Protein AF-A0A9J6CN50-F1 (afdb_monomer_lite)

pLDDT: mean 71.48, std 18.37, range [31.58, 92.75]

Radius of gyration: 22.18 Å; chains: 1; bounding box: 43×48×59 Å

Secondary structure (DSSP, 8-state):
--TTSSSSSSGGGSSS----------------------HHHHHHHHHHHHHHHHHHHHHHHHHHHHHHHHTTS--HHHHHHHHHHHHHHHHHHHHHHHHHHHHHHHHH--TTS-HHHHHHHHHHHHHHHHHHHHHHHHHHHHHHT-

Organism: Polypedilum vanderplanki (NCBI:txid319348)

Foldseek 3Di:
DPPPVVVVVVVVPPPPDDDDDDDDPPPPPPPVVVFPPPVVVVVVLVVLLVVLVVLLVVLLVQLVVLVVVPVVDDDLVVSLVSLVVSLVVSLVVLVVSLVVSVVVCVVPPDPPGDPVVSVVSNVVSVVSSVVSNVSSVVSSVVSNVD

Structure (mmCIF, N/CA/C/O backbone):
data_AF-A0A9J6CN50-F1
#
_entry.id   AF-A0A9J6CN50-F1
#
loop_
_atom_site.group_PDB
_atom_site.id
_atom_site.type_symbol
_atom_site.label_atom_id
_atom_site.label_alt_id
_atom_site.label_comp_id
_atom_site.label_asym_id
_atom_site.label_entity_id
_atom_site.label_seq_id
_atom_site.pdbx_PDB_ins_code
_atom_site.Cartn_x
_atom_site.Cartn_y
_atom_site.Cartn_z
_atom_site.occupancy
_atom_site.B_iso_or_equiv
_atom_site.auth_seq_id
_atom_site.auth_comp_id
_atom_site.auth_asym_id
_atom_site.auth_atom_id
_atom_site.pdbx_PDB_model_num
ATOM 1 N N . MET A 1 1 ? -17.210 -22.198 -34.604 1.00 50.19 1 MET A N 1
ATOM 2 C CA . MET A 1 1 ? -16.022 -21.920 -33.761 1.00 50.19 1 MET A CA 1
ATOM 3 C C . MET A 1 1 ? -16.372 -21.975 -32.264 1.00 50.19 1 MET A C 1
ATOM 5 O O . MET A 1 1 ? -16.139 -21.016 -31.551 1.00 50.19 1 MET A O 1
ATOM 9 N N . ILE A 1 2 ? -16.933 -23.090 -31.771 1.00 50.59 2 ILE A N 1
ATOM 10 C CA . ILE A 1 2 ? -17.334 -23.257 -30.349 1.00 50.59 2 ILE A CA 1
ATOM 11 C C . ILE A 1 2 ? -16.657 -24.490 -29.701 1.00 50.59 2 ILE A C 1
ATOM 13 O O . ILE A 1 2 ? -16.535 -24.576 -28.487 1.00 50.59 2 ILE A O 1
ATOM 17 N N . PHE A 1 3 ? -16.078 -25.399 -30.494 1.00 40.44 3 PHE A N 1
ATOM 18 C CA . PHE A 1 3 ? -15.496 -26.659 -30.003 1.00 40.44 3 PHE A CA 1
ATOM 19 C C . PHE A 1 3 ? -14.039 -26.592 -29.498 1.00 40.44 3 PHE A C 1
ATOM 21 O O . PHE A 1 3 ? -13.548 -27.575 -28.956 1.00 40.44 3 PHE A O 1
ATOM 28 N N . LYS A 1 4 ? -13.338 -25.454 -29.621 1.00 41.19 4 LYS A N 1
ATOM 29 C CA . LYS A 1 4 ? -11.954 -25.301 -29.111 1.00 41.19 4 LYS A CA 1
ATOM 30 C C . LYS A 1 4 ? -11.865 -24.799 -27.663 1.00 41.19 4 LYS A C 1
ATOM 32 O O . LYS A 1 4 ? -10.804 -24.899 -27.063 1.00 41.19 4 LYS A O 1
ATOM 37 N N . VAL A 1 5 ? -12.965 -24.304 -27.092 1.00 47.97 5 VAL A N 1
ATOM 38 C CA . VAL A 1 5 ? -12.979 -23.721 -25.735 1.00 47.97 5 VAL A CA 1
ATOM 39 C C . VAL A 1 5 ? -13.196 -24.787 -24.649 1.00 47.97 5 VAL A C 1
ATOM 41 O O . VAL A 1 5 ? -12.745 -24.616 -23.523 1.00 47.97 5 VAL A O 1
ATOM 44 N N . LEU A 1 6 ? -13.787 -25.940 -24.984 1.00 41.94 6 LEU A N 1
ATOM 45 C CA . LEU A 1 6 ? -14.074 -27.007 -24.011 1.00 41.94 6 LEU A CA 1
ATOM 46 C C . LEU A 1 6 ? -12.881 -27.940 -23.720 1.00 41.94 6 LEU A C 1
ATOM 48 O O . LEU A 1 6 ? -12.876 -28.612 -22.694 1.00 41.94 6 LEU A O 1
ATOM 52 N N . TYR A 1 7 ? -11.846 -27.957 -24.568 1.00 43.25 7 TYR A N 1
ATOM 53 C CA . TYR A 1 7 ? -10.678 -28.836 -24.394 1.00 43.25 7 TYR A CA 1
ATOM 54 C C . TYR A 1 7 ? -9.663 -28.308 -23.362 1.00 43.25 7 TYR A C 1
ATOM 56 O O . TYR A 1 7 ? -8.930 -29.083 -22.755 1.00 43.25 7 TYR A O 1
ATOM 64 N N . LEU A 1 8 ? -9.647 -26.996 -23.099 1.00 43.34 8 LEU A N 1
ATOM 65 C CA . LEU A 1 8 ? -8.733 -26.388 -22.122 1.00 43.34 8 LEU A CA 1
ATOM 66 C C . LEU A 1 8 ? -9.225 -26.490 -20.669 1.00 43.34 8 LEU A C 1
ATOM 68 O O . LEU A 1 8 ? -8.439 -26.289 -19.751 1.00 43.34 8 LEU A O 1
ATOM 72 N N . ILE A 1 9 ? -10.490 -26.861 -20.448 1.00 48.94 9 ILE A N 1
ATOM 73 C CA . ILE A 1 9 ? -11.074 -27.000 -19.103 1.00 48.94 9 ILE A CA 1
ATOM 74 C C . ILE A 1 9 ? -10.795 -28.402 -18.511 1.00 48.94 9 ILE A C 1
ATOM 76 O O . ILE A 1 9 ? -10.841 -28.584 -17.299 1.00 48.94 9 ILE A O 1
ATOM 80 N N . PHE A 1 10 ? -10.413 -29.388 -19.335 1.00 45.25 10 PHE A N 1
ATOM 81 C CA . PHE A 1 10 ? -10.184 -30.774 -18.892 1.00 45.25 10 PHE A CA 1
ATOM 82 C C . PHE A 1 10 ? -8.765 -31.061 -18.362 1.00 45.25 10 PHE A C 1
ATOM 84 O O . PHE A 1 10 ? -8.556 -32.061 -17.679 1.00 45.25 10 PHE A O 1
ATOM 91 N N . ILE A 1 11 ? -7.781 -30.190 -18.623 1.00 46.47 11 ILE A N 1
ATOM 92 C CA . ILE A 1 11 ? -6.393 -30.380 -18.144 1.00 46.47 11 ILE A CA 1
ATOM 93 C C . ILE A 1 11 ? -6.223 -29.864 -16.701 1.00 46.47 11 ILE A C 1
ATOM 95 O O . ILE A 1 11 ? -5.316 -30.280 -15.983 1.00 46.47 11 ILE A O 1
ATOM 99 N N . SER A 1 12 ? -7.163 -29.050 -16.213 1.00 42.81 12 SER A N 1
ATOM 100 C CA . SER A 1 12 ? -7.177 -28.522 -14.843 1.00 42.81 12 SER A CA 1
ATOM 101 C C . SER A 1 12 ? -7.645 -29.522 -13.770 1.00 42.81 12 SER A C 1
ATOM 103 O O . SER A 1 12 ? -7.867 -29.112 -12.635 1.00 42.81 12 SER A O 1
ATOM 105 N N . TRP A 1 13 ? -7.781 -30.818 -14.086 1.00 41.00 13 TRP A N 1
ATOM 106 C CA . TRP A 1 13 ? -8.218 -31.855 -13.131 1.00 41.00 13 TRP A CA 1
ATOM 107 C C . TRP A 1 13 ? -7.244 -33.033 -12.925 1.00 41.00 13 TRP A C 1
ATOM 109 O O . TRP A 1 13 ? -7.508 -33.870 -12.071 1.00 41.00 13 TRP A O 1
ATOM 119 N N . ILE A 1 14 ? -6.108 -33.114 -13.637 1.00 46.25 14 ILE A N 1
ATOM 120 C CA . ILE A 1 14 ? -5.211 -34.298 -13.572 1.00 46.25 14 ILE A CA 1
ATOM 121 C C . ILE A 1 14 ? -3.904 -34.064 -12.785 1.00 46.25 14 ILE A C 1
ATOM 123 O O . ILE A 1 14 ? -3.241 -35.025 -12.414 1.00 46.25 14 ILE A O 1
ATOM 127 N N . VAL A 1 15 ? -3.540 -32.827 -12.422 1.00 42.59 15 VAL A N 1
ATOM 128 C CA . VAL A 1 15 ? -2.263 -32.566 -11.703 1.00 42.59 15 VAL A CA 1
ATOM 129 C C . VAL A 1 15 ? -2.445 -32.318 -10.196 1.00 42.59 15 VAL A C 1
ATOM 131 O O . VAL A 1 15 ? -1.485 -32.096 -9.465 1.00 42.59 15 VAL A O 1
ATOM 134 N N . CYS A 1 16 ? -3.668 -32.454 -9.683 1.00 39.88 16 CYS A N 1
ATOM 135 C CA . CYS A 1 16 ? -3.923 -32.548 -8.247 1.00 39.88 16 CYS A CA 1
ATOM 136 C C . CYS A 1 16 ? -4.679 -33.838 -7.948 1.00 39.88 16 CYS A C 1
ATOM 138 O O . CYS A 1 16 ? -5.895 -33.788 -7.809 1.00 39.88 16 CYS A O 1
ATOM 140 N N . SER A 1 17 ? -3.975 -34.973 -7.878 1.00 33.09 17 SER A N 1
ATOM 141 C CA . SER A 1 17 ? -4.290 -36.129 -7.013 1.00 33.09 17 SER A CA 1
ATOM 142 C C . SER A 1 17 ? -3.367 -37.308 -7.335 1.00 33.09 17 SER A C 1
ATOM 144 O O . SER A 1 17 ? -3.594 -38.005 -8.319 1.00 33.09 17 SER A O 1
ATOM 146 N N . ASN A 1 18 ? -2.345 -37.494 -6.489 1.00 39.31 18 ASN A N 1
ATOM 147 C CA . ASN A 1 18 ? -1.602 -38.728 -6.145 1.00 39.31 18 ASN A CA 1
ATOM 148 C C . ASN A 1 18 ? -0.096 -38.424 -6.060 1.00 39.31 18 ASN A C 1
ATOM 150 O O . ASN A 1 18 ? 0.600 -38.390 -7.064 1.00 39.31 18 ASN A O 1
ATOM 154 N N . ALA A 1 19 ? 0.394 -37.943 -4.916 1.00 38.03 19 ALA A N 1
ATOM 155 C CA . ALA A 1 19 ? 0.783 -38.743 -3.746 1.00 38.03 19 ALA A CA 1
ATOM 156 C C . ALA A 1 19 ? 2.091 -39.528 -3.962 1.00 38.03 19 ALA A C 1
ATOM 158 O O . ALA A 1 19 ? 2.142 -40.451 -4.767 1.00 38.03 19 ALA A O 1
ATOM 159 N N . GLY A 1 20 ? 3.107 -39.189 -3.158 1.00 31.72 20 GLY A N 1
ATOM 160 C CA . GLY A 1 20 ? 4.291 -40.019 -2.918 1.00 31.72 20 GLY A CA 1
ATOM 161 C C . GLY A 1 20 ? 5.611 -39.296 -3.173 1.00 31.72 20 GLY A C 1
ATOM 162 O O . GLY A 1 20 ? 6.058 -39.217 -4.310 1.00 31.72 20 GLY A O 1
ATOM 163 N N . GLY A 1 21 ? 6.244 -38.787 -2.109 1.00 31.58 21 GLY A N 1
ATOM 164 C CA . GLY A 1 21 ? 7.629 -38.297 -2.153 1.00 31.58 21 GLY A CA 1
ATOM 165 C C . GLY A 1 21 ? 8.619 -39.374 -2.628 1.00 31.58 21 GLY A C 1
ATOM 166 O O . GLY A 1 21 ? 8.316 -40.566 -2.601 1.00 31.58 21 GLY A O 1
ATOM 167 N N . PRO A 1 22 ? 9.827 -38.956 -3.023 1.00 36.22 22 PRO A N 1
ATOM 168 C CA . PRO A 1 22 ? 10.842 -38.718 -2.004 1.00 36.22 22 PRO A CA 1
ATOM 169 C C . PRO A 1 22 ? 11.284 -37.257 -1.967 1.00 36.22 22 PRO A C 1
ATOM 171 O O . PRO A 1 22 ? 11.067 -36.498 -2.907 1.00 36.22 22 PRO A O 1
ATOM 174 N N . SER A 1 23 ? 11.898 -36.879 -0.849 1.00 44.94 23 SER A N 1
ATOM 175 C CA . SER A 1 23 ? 12.600 -35.618 -0.643 1.00 44.94 23 SER A CA 1
ATOM 176 C C . SER A 1 23 ? 13.599 -35.375 -1.772 1.00 44.94 23 SER A C 1
ATOM 178 O O . SER A 1 23 ? 14.726 -35.862 -1.741 1.00 44.94 23 SER A O 1
ATOM 180 N N . ILE A 1 24 ? 13.179 -34.622 -2.782 1.00 42.12 24 ILE A N 1
ATOM 181 C CA . ILE A 1 24 ? 14.104 -33.984 -3.701 1.00 42.12 24 ILE A CA 1
ATOM 182 C C . ILE A 1 24 ? 14.541 -32.729 -2.954 1.00 42.12 24 ILE A C 1
ATOM 184 O O . ILE A 1 24 ? 13.844 -31.715 -2.954 1.00 42.12 24 ILE A O 1
ATOM 188 N N . GLU A 1 25 ? 15.695 -32.813 -2.290 1.00 37.62 25 GLU A N 1
ATOM 189 C CA . GLU A 1 25 ? 16.587 -31.670 -2.079 1.00 37.62 25 GLU A CA 1
ATOM 190 C C . GLU A 1 25 ? 17.005 -31.144 -3.461 1.00 37.62 25 GLU A C 1
ATOM 192 O O . GLU A 1 25 ? 18.131 -31.265 -3.927 1.00 37.62 25 GLU A O 1
ATOM 197 N N . GLY A 1 26 ? 16.026 -30.619 -4.184 1.00 31.73 26 GLY A N 1
ATOM 198 C CA . GLY A 1 26 ? 16.171 -29.935 -5.441 1.00 31.73 26 GLY A CA 1
ATOM 199 C C . GLY A 1 26 ? 16.156 -28.484 -5.064 1.00 31.73 26 GLY A C 1
ATOM 200 O O . GLY A 1 26 ? 15.096 -27.867 -5.063 1.00 31.73 26 GLY A O 1
ATOM 201 N N . SER A 1 27 ? 17.326 -28.011 -4.626 1.00 34.38 27 SER A N 1
ATOM 202 C CA . SER A 1 27 ? 17.834 -26.680 -4.931 1.00 34.38 27 SER A CA 1
ATOM 203 C C . SER A 1 27 ? 16.774 -25.844 -5.644 1.00 34.38 27 SER A C 1
ATOM 205 O O . SER A 1 27 ? 16.528 -26.033 -6.840 1.00 34.38 27 SER A O 1
ATOM 207 N N . LEU A 1 28 ? 16.110 -24.962 -4.888 1.00 34.94 28 LEU A N 1
ATOM 208 C CA . LEU A 1 28 ? 15.493 -23.765 -5.437 1.00 34.94 28 LEU A CA 1
ATOM 209 C C . LEU A 1 28 ? 16.622 -23.059 -6.180 1.00 34.94 28 LEU A C 1
ATOM 211 O O . LEU A 1 28 ? 17.341 -22.236 -5.617 1.00 34.94 28 LEU A O 1
ATOM 215 N N . SER A 1 29 ? 16.821 -23.461 -7.433 1.00 36.16 29 SER A N 1
ATOM 216 C CA . SER A 1 29 ? 17.566 -22.727 -8.424 1.00 36.16 29 SER A CA 1
ATOM 217 C C . SER A 1 29 ? 16.776 -21.442 -8.571 1.00 36.16 29 SER A C 1
ATOM 219 O O . SER A 1 29 ? 15.861 -21.320 -9.385 1.00 36.16 29 SER A O 1
ATOM 221 N N . SER A 1 30 ? 17.094 -20.494 -7.691 1.00 39.47 30 SER A N 1
ATOM 222 C CA . SER A 1 30 ? 16.996 -19.085 -7.970 1.00 39.47 30 SER A CA 1
ATOM 223 C C . SER A 1 30 ? 17.763 -18.910 -9.269 1.00 39.47 30 SER A C 1
ATOM 225 O O . SER A 1 30 ? 18.976 -18.721 -9.310 1.00 39.47 30 SER A O 1
ATOM 227 N N . SER A 1 31 ? 17.039 -19.068 -10.371 1.00 40.81 31 SER A N 1
ATOM 228 C CA . SER A 1 31 ? 17.439 -18.547 -11.657 1.00 40.81 31 SER A CA 1
ATOM 229 C C . SER A 1 31 ? 17.421 -17.042 -11.448 1.00 40.81 31 SER A C 1
ATOM 231 O O . SER A 1 31 ? 16.417 -16.377 -11.683 1.00 40.81 31 SER A O 1
ATOM 233 N N . ILE A 1 32 ? 18.490 -16.532 -10.832 1.00 54.03 32 ILE A N 1
ATOM 234 C CA . ILE A 1 32 ? 18.774 -15.117 -10.693 1.00 54.03 32 ILE A CA 1
ATOM 235 C C . ILE A 1 32 ? 18.909 -14.678 -12.136 1.00 54.03 32 ILE A C 1
ATOM 237 O O . ILE A 1 32 ? 19.959 -14.882 -12.736 1.00 54.03 32 ILE A O 1
ATOM 241 N N . ILE A 1 33 ? 17.823 -14.178 -12.725 1.00 53.81 33 ILE A N 1
ATOM 242 C CA . ILE A 1 33 ? 17.889 -13.519 -14.019 1.00 53.81 33 ILE A CA 1
ATOM 243 C C . ILE A 1 33 ? 18.827 -12.335 -13.765 1.00 53.81 33 ILE A C 1
ATOM 245 O O . ILE A 1 33 ? 18.479 -11.466 -12.956 1.00 53.81 33 ILE A O 1
ATOM 249 N N . PRO A 1 34 ? 20.046 -12.320 -14.335 1.00 57.59 34 PRO A N 1
ATOM 250 C CA . PRO A 1 34 ? 21.004 -11.264 -14.069 1.00 57.59 34 PRO A CA 1
ATOM 251 C C . PRO A 1 34 ? 20.544 -10.034 -14.848 1.00 57.59 34 PRO A C 1
ATOM 253 O O . PRO A 1 34 ? 20.995 -9.757 -15.955 1.00 57.59 34 PRO A O 1
ATOM 256 N N . CYS A 1 35 ? 19.575 -9.323 -14.286 1.00 61.41 35 CYS A N 1
ATOM 257 C CA . CYS A 1 35 ? 19.067 -8.103 -14.869 1.00 61.41 35 CYS A CA 1
ATOM 258 C C . CYS A 1 35 ? 20.102 -7.007 -14.644 1.00 61.41 35 CYS A C 1
ATOM 260 O O . CYS A 1 35 ? 20.468 -6.766 -13.490 1.00 61.41 35 CYS A O 1
ATOM 262 N N . PRO A 1 36 ? 20.590 -6.339 -15.704 1.00 64.44 36 PRO A N 1
ATOM 263 C CA . PRO A 1 36 ? 21.501 -5.223 -15.527 1.00 64.44 36 PRO A CA 1
ATOM 264 C C . PRO A 1 36 ? 20.824 -4.187 -14.622 1.00 64.44 36 PRO A C 1
ATOM 266 O O . PRO A 1 36 ? 19.741 -3.687 -14.941 1.00 64.44 36 PRO A O 1
ATOM 269 N N . GLU A 1 37 ? 21.428 -3.908 -13.460 1.00 60.06 37 GLU A N 1
ATOM 270 C CA . GLU A 1 37 ? 20.954 -2.853 -12.566 1.00 60.06 37 GLU A CA 1
ATOM 271 C C . GLU A 1 37 ? 21.131 -1.521 -13.292 1.00 60.06 37 GLU A C 1
ATOM 273 O O . GLU A 1 37 ? 22.223 -0.954 -13.364 1.00 60.06 37 GLU A O 1
ATOM 278 N N . ILE A 1 38 ? 20.038 -0.989 -13.825 1.00 60.56 38 ILE A N 1
ATOM 279 C CA . ILE A 1 38 ? 20.017 0.400 -14.244 1.00 60.56 38 ILE A CA 1
ATOM 280 C C . ILE A 1 38 ? 19.890 1.216 -12.957 1.00 60.56 38 ILE A C 1
ATOM 282 O O . ILE A 1 38 ? 18.864 1.181 -12.280 1.00 60.56 38 ILE A O 1
ATOM 286 N N . ARG A 1 39 ? 20.960 1.925 -12.584 1.00 59.62 39 ARG A N 1
ATOM 287 C CA . ARG A 1 39 ? 21.057 2.682 -11.323 1.00 59.62 39 ARG A CA 1
ATOM 288 C C . ARG A 1 39 ? 19.854 3.608 -11.072 1.00 59.62 39 ARG A C 1
ATOM 290 O O . ARG A 1 39 ? 19.466 3.765 -9.917 1.00 59.62 39 ARG A O 1
ATOM 297 N N . SER A 1 40 ? 19.259 4.181 -12.123 1.00 62.62 40 SER A N 1
ATOM 298 C CA . SER A 1 40 ? 18.050 5.014 -12.019 1.00 62.62 40 SER A CA 1
ATOM 299 C C . SER A 1 40 ? 16.836 4.225 -11.516 1.00 62.62 40 SER A C 1
ATOM 301 O O . SER A 1 40 ? 16.174 4.653 -10.578 1.00 62.62 40 SER A O 1
ATOM 303 N N . TYR A 1 41 ? 16.619 3.014 -12.031 1.00 67.25 41 TYR A N 1
ATOM 304 C CA . TYR A 1 41 ? 15.489 2.162 -11.651 1.00 67.25 41 TYR A CA 1
ATOM 305 C C . TYR A 1 41 ? 15.546 1.704 -10.199 1.00 67.25 41 TYR A C 1
ATOM 307 O O . TYR A 1 41 ? 14.517 1.593 -9.541 1.00 67.25 41 TYR A O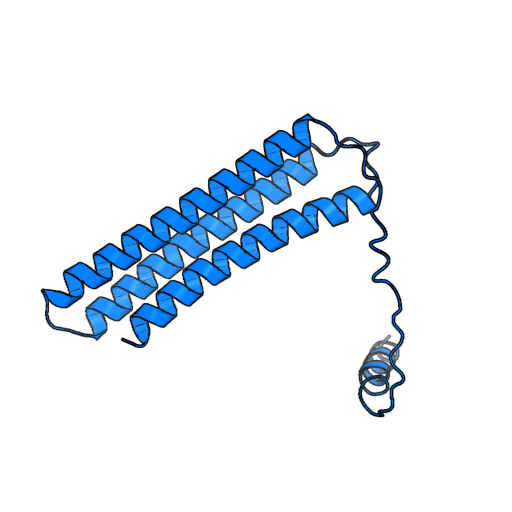 1
ATOM 315 N N . LYS A 1 42 ? 16.747 1.469 -9.665 1.00 69.12 42 LYS A N 1
ATOM 316 C CA . LYS A 1 42 ? 16.917 1.138 -8.245 1.00 69.12 42 LYS A CA 1
ATOM 317 C C . LYS A 1 42 ? 16.441 2.279 -7.34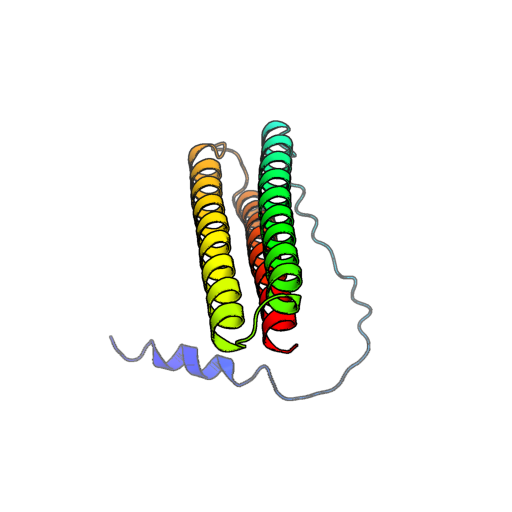4 1.00 69.12 42 LYS A C 1
ATOM 319 O O . LYS A 1 42 ? 15.677 2.047 -6.416 1.00 69.12 42 LYS A O 1
ATOM 324 N N . GLN A 1 43 ? 16.843 3.509 -7.664 1.00 74.69 43 GLN A N 1
ATOM 325 C CA . GLN A 1 43 ? 16.428 4.701 -6.920 1.00 74.69 43 GLN A CA 1
ATOM 326 C C . GLN A 1 43 ? 14.915 4.940 -7.020 1.00 74.69 43 GLN A C 1
ATOM 328 O O . GLN A 1 43 ? 14.285 5.316 -6.033 1.00 74.69 43 GLN A O 1
ATOM 333 N N . GLU A 1 44 ? 14.321 4.688 -8.186 1.00 74.81 44 GLU A N 1
ATOM 334 C CA . GLU A 1 44 ? 12.873 4.785 -8.391 1.00 74.81 44 GLU A CA 1
ATOM 335 C C . GLU A 1 44 ? 12.105 3.727 -7.587 1.00 74.81 44 GLU A C 1
ATOM 337 O O . GLU A 1 44 ? 11.153 4.062 -6.881 1.00 74.81 44 GLU A O 1
ATOM 342 N N . ILE A 1 45 ? 12.552 2.466 -7.608 1.00 73.31 45 ILE A N 1
ATOM 343 C CA . ILE A 1 45 ? 11.965 1.379 -6.809 1.00 73.31 45 ILE A CA 1
ATOM 344 C C . ILE A 1 45 ? 12.047 1.691 -5.312 1.00 73.31 45 ILE A C 1
ATOM 346 O O . ILE A 1 45 ? 11.058 1.520 -4.592 1.00 73.31 45 ILE A O 1
ATOM 350 N N . ASP A 1 46 ? 13.184 2.201 -4.838 1.00 79.81 46 ASP A N 1
ATOM 351 C CA . ASP A 1 46 ? 13.348 2.622 -3.444 1.00 79.81 46 ASP A CA 1
ATOM 352 C C . ASP A 1 46 ? 12.367 3.749 -3.086 1.00 79.81 46 ASP A C 1
ATOM 354 O O . ASP A 1 46 ? 11.747 3.738 -2.017 1.00 79.81 46 ASP A O 1
ATOM 358 N N . GLN A 1 47 ? 12.161 4.700 -3.999 1.00 84.88 47 GLN A N 1
ATOM 359 C CA . GLN A 1 47 ? 11.222 5.801 -3.812 1.00 84.88 47 GLN A CA 1
ATOM 360 C C . GLN A 1 47 ? 9.761 5.322 -3.772 1.00 84.88 47 GLN A C 1
ATOM 362 O O . GLN A 1 47 ? 8.985 5.784 -2.924 1.00 84.88 47 GLN A O 1
ATOM 367 N N . TYR A 1 48 ? 9.369 4.372 -4.627 1.00 83.12 48 TYR A N 1
ATOM 368 C CA . TYR A 1 48 ? 8.037 3.757 -4.582 1.00 83.12 48 TYR A CA 1
ATOM 369 C C . TYR A 1 48 ? 7.825 2.963 -3.297 1.00 83.12 48 TYR A C 1
ATOM 371 O O . TYR A 1 48 ? 6.803 3.126 -2.629 1.00 83.12 48 TYR A O 1
ATOM 379 N N . THR A 1 49 ? 8.828 2.185 -2.893 1.00 80.31 49 THR A N 1
ATOM 380 C CA . THR A 1 49 ? 8.816 1.426 -1.638 1.00 80.31 49 THR A CA 1
ATOM 381 C C . THR A 1 49 ? 8.639 2.357 -0.440 1.00 80.31 49 THR A C 1
ATOM 383 O O . THR A 1 49 ? 7.806 2.107 0.434 1.00 80.31 49 THR A O 1
ATOM 386 N N . LYS A 1 50 ? 9.360 3.483 -0.415 1.00 87.25 50 LYS A N 1
ATOM 387 C CA . LYS A 1 50 ? 9.232 4.508 0.627 1.00 87.25 50 LYS A CA 1
ATOM 388 C C . LYS A 1 50 ? 7.845 5.151 0.636 1.00 87.25 50 LYS A C 1
ATOM 390 O O . LYS A 1 50 ? 7.271 5.350 1.704 1.00 87.25 50 LYS A O 1
ATOM 395 N N . THR A 1 51 ? 7.295 5.451 -0.538 1.00 86.94 51 THR A N 1
ATOM 396 C CA . THR A 1 51 ? 5.948 6.027 -0.676 1.00 86.94 51 THR A CA 1
ATOM 397 C C . THR A 1 51 ? 4.889 5.076 -0.123 1.00 86.94 51 THR A C 1
ATOM 399 O O . THR A 1 51 ? 4.060 5.487 0.688 1.00 86.94 51 THR A O 1
ATOM 402 N N . LEU A 1 52 ? 4.959 3.794 -0.489 1.00 83.94 52 LEU A N 1
ATOM 403 C CA . LEU A 1 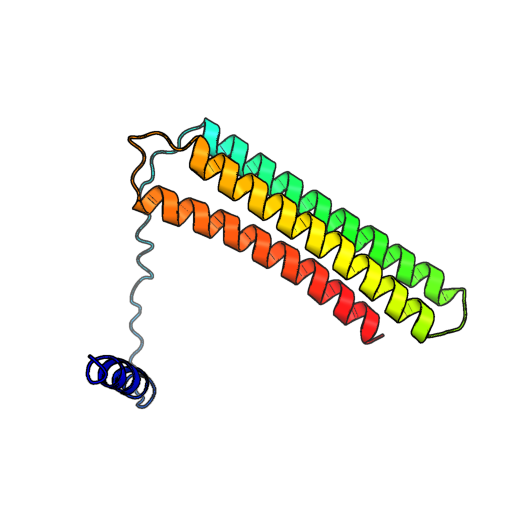52 ? 4.058 2.760 0.015 1.00 83.94 52 LEU A CA 1
ATOM 404 C C . LEU A 1 52 ? 4.160 2.597 1.528 1.00 83.94 52 LEU A C 1
ATOM 406 O O . LEU A 1 52 ? 3.140 2.600 2.216 1.00 83.94 52 LEU A O 1
ATOM 410 N N . LYS A 1 53 ? 5.386 2.515 2.054 1.00 84.81 53 LYS A N 1
ATOM 411 C CA . LYS A 1 53 ? 5.631 2.416 3.494 1.00 84.81 53 LYS A CA 1
ATOM 412 C C . LYS A 1 53 ? 4.992 3.581 4.251 1.00 84.81 53 LYS A C 1
ATOM 414 O O . LYS A 1 53 ? 4.281 3.349 5.224 1.00 84.81 53 LYS A O 1
ATOM 419 N N . ASN A 1 54 ? 5.170 4.809 3.766 1.00 90.38 54 ASN A N 1
ATOM 420 C CA . ASN A 1 54 ? 4.576 5.991 4.386 1.00 90.38 54 ASN A CA 1
ATOM 421 C C . ASN A 1 54 ? 3.040 5.938 4.377 1.00 90.38 54 ASN A C 1
ATOM 423 O O . ASN A 1 54 ? 2.418 6.280 5.380 1.00 90.38 54 ASN A O 1
ATOM 427 N N . LEU A 1 55 ? 2.418 5.500 3.275 1.00 88.00 55 LEU A N 1
ATOM 428 C CA . LEU A 1 55 ? 0.958 5.362 3.195 1.00 88.00 55 LEU A CA 1
ATOM 429 C C . LEU A 1 55 ? 0.430 4.328 4.197 1.00 88.00 55 LEU A C 1
ATOM 431 O O . LEU A 1 55 ? -0.560 4.590 4.879 1.00 88.00 55 LEU A O 1
ATOM 435 N N . VAL A 1 56 ? 1.102 3.181 4.318 1.00 84.31 56 VAL A N 1
ATOM 436 C CA . VAL A 1 56 ? 0.737 2.132 5.283 1.00 84.31 56 VAL A CA 1
ATOM 437 C C . VAL A 1 56 ? 0.898 2.632 6.720 1.00 84.31 56 VAL A C 1
ATOM 439 O O . VAL A 1 56 ? -0.013 2.475 7.530 1.00 84.31 56 VAL A O 1
ATOM 442 N N . GLU A 1 57 ? 2.016 3.283 7.046 1.00 89.75 57 GLU A N 1
ATOM 443 C CA . GLU A 1 57 ? 2.259 3.842 8.382 1.00 89.75 57 GLU A CA 1
ATOM 444 C C . GLU A 1 57 ? 1.224 4.911 8.757 1.00 89.75 57 GLU A C 1
ATOM 446 O O . GLU A 1 57 ? 0.724 4.923 9.886 1.00 89.75 57 GLU A O 1
ATOM 451 N N . GLN A 1 58 ? 0.845 5.773 7.809 1.00 89.88 58 GLN A N 1
ATOM 452 C CA . GLN A 1 58 ? -0.221 6.754 8.003 1.00 89.88 58 GLN A CA 1
ATOM 453 C C . GLN A 1 58 ? -1.574 6.080 8.243 1.00 89.88 58 GLN A C 1
ATOM 455 O O . GLN A 1 58 ? -2.245 6.418 9.219 1.00 89.88 58 GLN A O 1
ATOM 460 N N . ALA A 1 59 ? -1.942 5.086 7.428 1.00 85.88 59 ALA A N 1
ATOM 461 C CA . ALA A 1 59 ? -3.173 4.321 7.614 1.00 85.88 59 ALA A CA 1
ATOM 462 C C . ALA A 1 59 ? -3.232 3.698 9.016 1.00 85.88 59 ALA A C 1
ATOM 464 O O . ALA A 1 59 ? -4.207 3.877 9.746 1.00 85.88 59 ALA A O 1
ATOM 465 N N . ILE A 1 60 ? -2.154 3.025 9.435 1.00 84.62 60 ILE A N 1
ATOM 466 C CA . ILE A 1 60 ? -2.036 2.404 10.761 1.00 84.62 60 ILE A CA 1
ATOM 467 C C . ILE A 1 60 ? -2.140 3.450 11.879 1.00 84.62 60 ILE A C 1
ATOM 469 O O . ILE A 1 60 ? -2.808 3.208 12.888 1.00 84.62 60 ILE A O 1
ATOM 473 N N . SER A 1 61 ? -1.505 4.612 11.719 1.00 91.06 61 SER A N 1
ATOM 474 C CA . SER A 1 61 ? -1.581 5.712 12.685 1.00 91.06 61 SER A CA 1
ATOM 475 C C . SER A 1 61 ? -3.018 6.209 12.864 1.00 91.06 61 SER A C 1
ATOM 477 O O . SER A 1 61 ? -3.504 6.308 13.993 1.00 91.06 61 SER A O 1
ATOM 479 N N . GLU A 1 62 ? -3.738 6.442 11.765 1.00 88.00 62 GLU A N 1
ATOM 480 C CA . GLU A 1 62 ? -5.138 6.869 11.804 1.00 88.00 62 GLU A CA 1
ATOM 481 C C . GLU A 1 62 ? -6.055 5.782 12.387 1.00 88.00 62 GLU A C 1
ATOM 483 O O . GLU A 1 62 ? -6.929 6.073 13.204 1.00 88.00 62 GLU A O 1
ATOM 488 N N . PHE A 1 63 ? -5.815 4.508 12.070 1.00 84.69 63 PHE A N 1
ATOM 489 C CA . PHE A 1 63 ? -6.508 3.390 12.711 1.00 84.69 63 PHE A CA 1
ATOM 490 C C . PHE A 1 63 ? -6.318 3.370 14.231 1.00 84.69 63 PHE A C 1
ATOM 492 O O . PHE A 1 63 ? -7.283 3.205 14.976 1.00 84.69 63 PHE A O 1
ATOM 499 N N . ASN A 1 64 ? -5.097 3.602 14.715 1.00 85.12 64 ASN A N 1
ATOM 500 C CA . ASN A 1 64 ? -4.829 3.669 16.150 1.00 85.12 64 ASN A CA 1
ATOM 501 C C . ASN A 1 64 ? -5.517 4.873 16.821 1.00 85.12 64 ASN A C 1
ATOM 503 O O . ASN A 1 64 ? -5.911 4.778 17.985 1.00 85.12 64 ASN A O 1
ATOM 507 N N . LYS A 1 65 ? -5.705 5.997 16.113 1.00 86.50 65 LYS A N 1
ATOM 508 C CA . LYS A 1 65 ? -6.510 7.127 16.615 1.00 86.50 65 LYS A CA 1
ATOM 509 C C . LYS A 1 65 ? -7.983 6.744 16.764 1.00 86.50 65 LYS A C 1
ATOM 511 O O . LYS A 1 65 ? -8.581 7.085 17.781 1.00 86.50 65 LYS A O 1
ATOM 516 N N . ILE A 1 66 ? -8.531 5.991 15.807 1.00 83.19 66 ILE A N 1
ATOM 517 C CA . ILE A 1 66 ? -9.911 5.481 15.863 1.00 83.19 66 ILE A CA 1
ATOM 518 C C . ILE A 1 66 ? -10.105 4.547 17.073 1.00 83.19 66 ILE A C 1
ATOM 520 O O . ILE A 1 66 ? -11.129 4.637 17.744 1.00 83.19 66 ILE A O 1
ATOM 524 N N . ILE A 1 67 ? -9.119 3.706 17.421 1.00 78.56 67 ILE A N 1
ATOM 525 C CA . ILE A 1 67 ? -9.167 2.898 18.663 1.00 78.56 67 ILE A CA 1
ATOM 526 C C . ILE A 1 67 ? -9.281 3.799 19.894 1.00 78.56 67 ILE A C 1
ATOM 528 O O . ILE A 1 67 ? -10.126 3.579 20.760 1.00 78.56 67 ILE A O 1
ATOM 532 N N . LYS A 1 68 ? -8.416 4.817 19.988 1.00 80.00 68 LYS A N 1
ATOM 533 C CA . LYS A 1 68 ? -8.369 5.704 21.158 1.00 80.00 68 LYS A CA 1
ATOM 534 C C . LYS A 1 68 ? -9.678 6.473 21.351 1.00 80.00 68 LYS A C 1
ATOM 536 O O . LYS A 1 68 ? -10.104 6.634 22.490 1.00 80.00 68 LYS A O 1
ATOM 541 N N . SER A 1 69 ? -10.326 6.911 20.269 1.00 75.62 69 SER A N 1
ATOM 542 C CA . SER A 1 69 ? -11.616 7.610 20.347 1.00 75.62 69 SER A CA 1
ATOM 543 C C . SER A 1 69 ? -12.793 6.675 20.648 1.00 75.62 69 SER A C 1
ATOM 545 O O . SER A 1 69 ? -13.744 7.082 21.318 1.00 75.62 69 SER A O 1
ATOM 547 N N . ALA A 1 70 ? -12.723 5.408 20.228 1.00 68.00 70 ALA A N 1
ATOM 548 C CA . ALA A 1 70 ? -13.725 4.394 20.560 1.00 68.00 70 ALA A CA 1
ATOM 549 C C . ALA A 1 70 ? -13.781 4.087 22.063 1.00 68.00 70 ALA A C 1
ATOM 551 O O . ALA A 1 70 ? -14.863 3.898 22.610 1.00 68.00 70 ALA A O 1
ATOM 552 N N . GLY A 1 71 ? -12.634 4.126 22.752 1.00 61.84 71 GLY A N 1
ATOM 553 C CA . GLY A 1 71 ? -12.576 4.010 24.213 1.00 61.84 71 GLY A CA 1
ATOM 554 C C . GLY A 1 71 ? -13.258 5.162 24.968 1.00 61.84 71 GLY A C 1
ATOM 555 O O . GLY A 1 71 ? -13.459 5.054 26.173 1.00 61.84 71 GLY A O 1
ATOM 556 N N . GLN A 1 72 ? -13.616 6.255 24.280 1.00 61.69 72 GLN A N 1
ATOM 557 C CA . GLN A 1 72 ? -14.181 7.471 24.876 1.00 61.69 72 GLN A CA 1
ATOM 558 C C . GLN A 1 72 ? -15.647 7.737 24.491 1.00 61.69 72 GLN A C 1
ATOM 560 O O . GLN A 1 72 ? -16.283 8.581 25.118 1.00 61.69 72 GLN A O 1
ATOM 565 N N . THR A 1 73 ? -16.216 7.033 23.500 1.00 55.28 73 THR A N 1
ATOM 566 C CA . THR A 1 73 ? -17.581 7.316 23.014 1.00 55.28 73 THR A CA 1
ATOM 567 C C . THR A 1 73 ? -18.328 6.056 22.571 1.00 55.28 73 THR A C 1
ATOM 569 O O . THR A 1 73 ? -17.835 5.253 21.784 1.00 55.28 73 THR A O 1
ATOM 572 N N . ILE A 1 74 ? -19.545 5.902 23.093 1.00 55.41 74 ILE A N 1
ATOM 573 C CA . ILE A 1 74 ? -20.378 4.695 23.053 1.00 55.41 74 ILE A CA 1
ATOM 574 C C . ILE A 1 74 ? -21.004 4.496 21.660 1.00 55.41 74 ILE A C 1
ATOM 576 O O . ILE A 1 74 ? -21.786 5.325 21.201 1.00 55.41 74 ILE A O 1
ATOM 580 N N . GLY A 1 75 ? -20.697 3.364 21.011 1.00 58.97 75 GLY A N 1
ATOM 581 C CA . GLY A 1 75 ? -21.425 2.848 19.845 1.00 58.97 75 GLY A CA 1
ATOM 582 C C . GLY A 1 75 ? -20.551 2.071 18.854 1.00 58.97 75 GLY A C 1
ATOM 583 O O . GLY A 1 75 ? -19.868 2.668 18.020 1.00 58.97 75 GLY A O 1
ATOM 584 N N . SER A 1 76 ? -20.637 0.736 18.877 1.00 67.31 76 SER A N 1
ATOM 585 C CA . SER A 1 76 ? -19.866 -0.169 18.002 1.00 67.31 76 SER A CA 1
ATOM 586 C C . SER A 1 76 ? -20.034 0.131 16.504 1.00 67.31 76 SER A C 1
ATOM 588 O O . SER A 1 76 ? -19.086 -0.012 15.735 1.00 67.31 76 SER A O 1
ATOM 590 N N . ASN A 1 77 ? -21.201 0.623 16.076 1.00 74.38 77 ASN A N 1
ATOM 591 C CA . ASN A 1 77 ? -21.463 0.950 14.670 1.00 74.38 77 ASN A CA 1
ATOM 592 C C . ASN A 1 77 ? -20.717 2.202 14.173 1.00 74.38 77 ASN A C 1
ATOM 594 O O . ASN A 1 77 ? -20.239 2.211 13.040 1.00 74.38 77 ASN A O 1
ATOM 598 N N . SER A 1 78 ? -20.573 3.245 15.000 1.00 75.44 78 SER A N 1
ATOM 599 C CA . SER A 1 78 ? -19.842 4.471 14.623 1.00 75.44 78 SER A CA 1
ATOM 600 C C . SER A 1 78 ? -18.347 4.191 14.434 1.00 75.44 78 SER A C 1
ATOM 602 O O . SER A 1 78 ? -17.714 4.636 13.470 1.00 75.44 78 SER A O 1
ATOM 6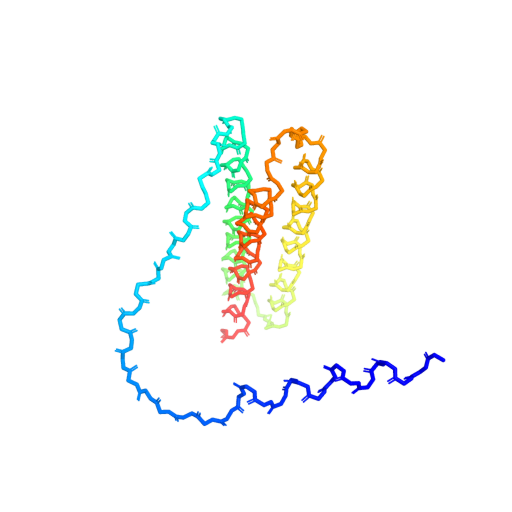04 N N . PHE A 1 79 ? -17.805 3.353 15.316 1.00 77.81 79 PHE A N 1
ATOM 605 C CA . PHE A 1 79 ? -16.436 2.863 15.247 1.00 77.81 79 PHE A CA 1
ATOM 606 C C . PHE A 1 79 ? -16.179 2.022 13.988 1.00 77.81 79 PHE A C 1
ATOM 608 O O . PHE A 1 79 ? -15.273 2.338 13.213 1.00 77.81 79 PHE A O 1
ATOM 615 N N . LYS A 1 80 ? -17.019 1.009 13.726 1.00 80.31 80 LYS A N 1
ATOM 616 C CA . LYS A 1 80 ? -16.904 0.148 12.534 1.00 80.31 80 LYS A CA 1
ATOM 617 C C . LYS A 1 80 ? -16.997 0.951 11.234 1.00 80.31 80 LYS A C 1
ATOM 619 O O . LYS A 1 80 ? -16.209 0.731 10.315 1.00 80.31 80 LYS A O 1
ATOM 624 N N . ASN A 1 81 ? -17.897 1.935 11.172 1.00 84.69 81 ASN A N 1
ATOM 625 C CA . ASN A 1 81 ? -18.011 2.827 10.017 1.00 84.69 81 ASN A CA 1
ATOM 626 C C . ASN A 1 81 ? -16.762 3.693 9.818 1.00 84.69 81 ASN A C 1
ATOM 628 O O . ASN A 1 81 ? -16.306 3.851 8.686 1.00 84.69 81 ASN A O 1
ATOM 632 N N . SER A 1 82 ? -16.179 4.217 10.898 1.00 84.81 82 SER A N 1
ATOM 633 C CA . SER A 1 82 ? -14.952 5.021 10.830 1.00 84.81 82 SER A CA 1
ATOM 634 C C . SER A 1 82 ? -13.756 4.190 10.360 1.00 84.81 82 SER A C 1
ATOM 636 O O . SER A 1 82 ? -13.019 4.626 9.475 1.00 84.81 82 SER A O 1
ATOM 638 N N . ALA A 1 83 ? -13.601 2.968 10.882 1.00 85.19 83 ALA A N 1
ATOM 639 C CA . ALA A 1 83 ? -12.569 2.033 10.441 1.00 85.19 83 ALA A CA 1
ATOM 640 C C . ALA A 1 83 ? -12.735 1.666 8.955 1.00 85.19 83 ALA A C 1
ATOM 642 O O . ALA A 1 83 ? -11.775 1.742 8.192 1.00 85.19 83 ALA A O 1
ATOM 643 N N . ASN A 1 84 ? -13.954 1.358 8.504 1.00 86.56 84 ASN A N 1
ATOM 644 C CA . ASN A 1 84 ? -14.215 1.056 7.094 1.00 86.56 84 ASN A CA 1
ATOM 645 C C . ASN A 1 84 ? -13.961 2.256 6.174 1.00 86.56 84 ASN A C 1
ATOM 647 O O . ASN A 1 84 ? -13.343 2.102 5.123 1.00 86.56 84 ASN A O 1
ATOM 651 N N . LYS A 1 85 ? -14.385 3.464 6.561 1.00 89.50 85 LYS A N 1
ATOM 652 C CA . LYS A 1 85 ? -14.120 4.684 5.783 1.00 89.50 85 LYS A CA 1
ATOM 653 C C . LYS A 1 85 ? -12.618 4.919 5.614 1.00 89.50 85 LYS A C 1
ATOM 655 O O . LYS A 1 85 ? -12.163 5.206 4.509 1.00 89.50 85 LYS A O 1
ATOM 660 N N . ASN A 1 86 ? -11.862 4.773 6.699 1.00 87.88 86 ASN A N 1
ATOM 661 C CA . ASN A 1 86 ? -10.413 4.924 6.697 1.00 87.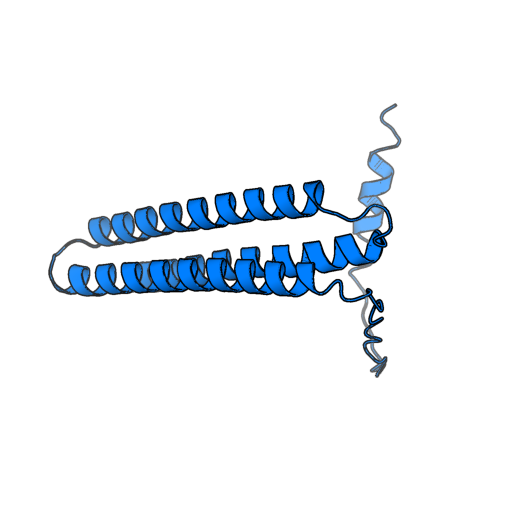88 86 ASN A CA 1
ATOM 662 C C . ASN A 1 86 ? -9.738 3.851 5.819 1.00 87.88 86 ASN A C 1
ATOM 664 O O . ASN A 1 86 ? -8.932 4.169 4.947 1.00 87.88 86 ASN A O 1
ATOM 668 N N . TYR A 1 87 ? -10.174 2.596 5.949 1.00 90.38 87 TYR A N 1
ATOM 669 C CA . TYR A 1 87 ? -9.750 1.499 5.083 1.00 90.38 87 TYR A CA 1
ATOM 670 C C . TYR A 1 87 ? -9.929 1.826 3.596 1.00 90.38 87 TYR A C 1
ATOM 672 O O . TYR A 1 87 ? -8.962 1.793 2.838 1.00 90.38 87 TYR A O 1
ATOM 680 N N . TYR A 1 88 ? -11.141 2.193 3.172 1.00 91.19 88 TYR A N 1
ATOM 681 C CA . TYR A 1 88 ? -11.401 2.483 1.761 1.00 91.19 88 TYR A CA 1
ATOM 682 C C . TYR A 1 88 ? -10.581 3.666 1.246 1.00 91.19 88 TYR A C 1
ATOM 684 O O . TYR A 1 88 ? -10.101 3.616 0.115 1.00 91.19 88 TYR A O 1
ATOM 692 N N . HIS A 1 89 ? -10.369 4.689 2.076 1.00 92.75 89 HIS A N 1
ATOM 693 C CA . HIS A 1 89 ? -9.534 5.831 1.721 1.00 92.75 89 HIS A CA 1
ATOM 694 C C . HIS A 1 89 ? -8.091 5.417 1.396 1.00 92.75 89 HIS A C 1
ATOM 696 O O . HIS A 1 89 ? -7.595 5.730 0.316 1.00 92.75 89 HIS A O 1
ATOM 702 N N . TYR A 1 90 ? -7.424 4.665 2.275 1.00 88.31 90 TYR A N 1
ATOM 703 C CA . TYR A 1 90 ? -6.029 4.285 2.031 1.00 88.31 90 TYR A CA 1
ATOM 704 C C . TYR A 1 90 ? -5.875 3.207 0.958 1.00 88.31 90 TYR A C 1
ATOM 706 O O . TYR A 1 90 ? -4.910 3.253 0.197 1.00 88.31 90 TYR A O 1
ATOM 714 N N . ILE A 1 91 ? -6.834 2.287 0.814 1.00 91.56 91 ILE A N 1
ATOM 715 C CA . ILE A 1 91 ? -6.834 1.345 -0.314 1.00 91.56 91 ILE A CA 1
ATOM 716 C C . ILE A 1 91 ? -6.925 2.086 -1.652 1.00 91.56 91 ILE A C 1
ATOM 718 O O . ILE A 1 91 ? -6.224 1.721 -2.596 1.00 91.56 91 ILE A O 1
ATOM 722 N N . GLN A 1 92 ? -7.749 3.132 -1.739 1.00 92.25 92 GLN A N 1
ATOM 723 C CA . GLN A 1 92 ? -7.841 3.976 -2.929 1.00 92.25 92 GLN A CA 1
ATOM 724 C C . GLN A 1 92 ? -6.488 4.637 -3.243 1.00 92.25 92 GLN A C 1
ATOM 726 O O . GLN A 1 92 ? -6.001 4.518 -4.365 1.00 92.25 92 GLN A O 1
ATOM 731 N N . LEU A 1 93 ? -5.832 5.242 -2.246 1.00 87.00 93 LEU A N 1
ATOM 732 C CA . LEU A 1 93 ? -4.518 5.876 -2.423 1.00 87.00 93 LEU A CA 1
ATOM 733 C C . LEU A 1 93 ? -3.430 4.881 -2.855 1.00 87.00 93 LEU A C 1
ATOM 735 O O . LEU A 1 93 ? -2.615 5.193 -3.722 1.00 87.00 93 LEU A O 1
ATOM 739 N N . ILE A 1 94 ? -3.428 3.668 -2.294 1.00 86.75 94 ILE A N 1
ATOM 740 C CA . ILE A 1 94 ? -2.493 2.605 -2.689 1.00 86.75 94 ILE A CA 1
ATOM 741 C C . ILE A 1 94 ? -2.740 2.185 -4.146 1.00 86.75 94 ILE A C 1
ATOM 743 O O . ILE A 1 94 ? -1.785 2.027 -4.906 1.00 86.75 94 ILE A O 1
ATOM 747 N N . LYS A 1 95 ? -4.005 2.047 -4.567 1.00 88.56 95 LYS A N 1
ATOM 748 C CA . LYS A 1 95 ? -4.363 1.729 -5.961 1.00 88.56 95 LYS A CA 1
ATOM 749 C C . LYS A 1 95 ? -3.947 2.831 -6.935 1.00 88.56 95 LYS A C 1
ATOM 751 O O . LYS A 1 95 ? -3.413 2.529 -7.998 1.00 88.56 95 LYS A O 1
ATOM 756 N N . GLU A 1 96 ? -4.151 4.094 -6.574 1.00 89.06 96 GLU A N 1
ATOM 757 C CA . GLU A 1 96 ? -3.721 5.236 -7.387 1.00 89.06 96 GLU A CA 1
ATOM 758 C C . GLU A 1 96 ? -2.195 5.301 -7.507 1.00 89.06 96 GLU A C 1
ATOM 760 O O . GLU A 1 96 ? -1.667 5.524 -8.597 1.00 89.06 96 GLU A O 1
ATOM 765 N N . ALA A 1 97 ? -1.473 5.046 -6.412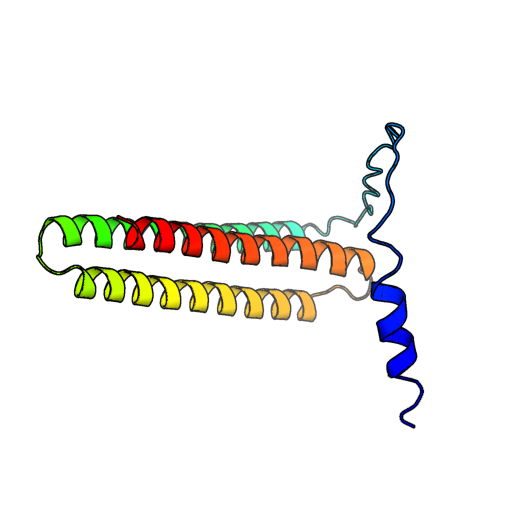 1.00 86.88 97 ALA A N 1
ATOM 766 C CA . ALA A 1 97 ? -0.019 4.937 -6.437 1.00 86.88 97 ALA A CA 1
ATOM 767 C C . ALA A 1 97 ? 0.446 3.767 -7.324 1.00 86.88 97 ALA A C 1
ATOM 769 O O . ALA A 1 97 ? 1.401 3.931 -8.077 1.00 86.88 97 ALA A O 1
ATOM 770 N N . LYS A 1 98 ? -0.248 2.619 -7.286 1.00 86.75 98 LYS A N 1
ATOM 771 C CA . LYS A 1 98 ? 0.027 1.454 -8.148 1.00 86.75 98 LYS A CA 1
ATOM 772 C C . LYS A 1 98 ? -0.101 1.819 -9.623 1.00 86.75 98 LYS A C 1
ATOM 774 O O . LYS A 1 98 ? 0.814 1.553 -10.395 1.00 86.75 98 LYS A O 1
ATOM 779 N N . ALA A 1 99 ? -1.203 2.466 -9.998 1.00 87.50 99 ALA A N 1
ATOM 780 C CA . ALA A 1 99 ? -1.452 2.882 -11.376 1.00 87.50 99 ALA A CA 1
ATOM 781 C C . ALA A 1 99 ? -0.365 3.837 -11.894 1.00 87.50 99 ALA A C 1
ATOM 783 O O . ALA A 1 99 ? 0.207 3.586 -12.952 1.00 87.50 99 ALA A O 1
ATOM 784 N N . LYS A 1 100 ? -0.014 4.869 -11.112 1.00 87.12 100 LYS A N 1
ATOM 785 C CA . LYS A 1 100 ? 1.039 5.836 -11.472 1.00 87.12 100 LYS A CA 1
ATOM 786 C C . LYS A 1 100 ? 2.406 5.181 -11.647 1.00 87.12 100 LYS A C 1
ATOM 788 O O . LYS A 1 100 ? 3.156 5.557 -12.541 1.00 87.12 100 LYS A O 1
ATOM 793 N N . THR A 1 101 ? 2.740 4.210 -10.803 1.00 84.38 101 THR A N 1
ATOM 794 C CA . THR A 1 101 ? 4.012 3.490 -10.902 1.00 84.38 101 THR A CA 1
ATOM 795 C C . THR A 1 101 ? 4.056 2.592 -12.131 1.00 84.38 101 THR A C 1
ATOM 797 O O . THR A 1 101 ? 5.040 2.636 -12.860 1.00 84.38 101 THR A O 1
ATOM 800 N N . ILE A 1 102 ? 2.990 1.839 -12.419 1.00 84.06 102 ILE A N 1
ATOM 801 C CA . ILE A 1 102 ? 2.915 1.018 -13.639 1.00 84.06 102 ILE A CA 1
ATOM 802 C C . ILE A 1 102 ? 3.042 1.900 -14.887 1.00 84.06 102 ILE A C 1
ATOM 804 O O . ILE A 1 102 ? 3.835 1.593 -15.775 1.00 84.06 102 ILE A O 1
ATOM 808 N N . GLU A 1 103 ? 2.311 3.016 -14.932 1.00 85.50 103 GLU A N 1
ATOM 809 C CA . GLU A 1 103 ? 2.380 3.988 -16.025 1.00 85.50 103 GLU A CA 1
ATOM 810 C C . GLU A 1 103 ? 3.797 4.558 -16.186 1.00 85.50 103 GLU A C 1
ATOM 812 O O . GLU A 1 103 ? 4.338 4.577 -17.290 1.00 85.50 103 GLU A O 1
ATOM 817 N N . HIS A 1 104 ? 4.436 4.970 -15.089 1.00 83.50 104 HIS A N 1
ATOM 818 C CA . HIS A 1 104 ? 5.789 5.520 -15.128 1.00 83.50 104 HIS A CA 1
ATOM 819 C C . HIS A 1 104 ? 6.815 4.512 -15.652 1.00 83.50 104 HIS A C 1
ATOM 821 O O . HIS A 1 104 ? 7.623 4.859 -16.511 1.00 83.50 104 HIS A O 1
ATOM 827 N N . ILE A 1 105 ? 6.774 3.267 -15.171 1.00 78.50 105 ILE A N 1
ATOM 828 C CA . ILE A 1 105 ? 7.700 2.217 -15.613 1.00 78.50 105 ILE A CA 1
ATOM 829 C C . ILE A 1 105 ? 7.445 1.892 -17.090 1.00 78.50 105 ILE A C 1
ATOM 831 O O . ILE A 1 105 ? 8.395 1.786 -17.859 1.00 78.50 105 ILE A O 1
ATOM 835 N N . SER A 1 106 ? 6.180 1.795 -17.512 1.00 78.44 106 SER A N 1
ATOM 836 C CA . SER A 1 106 ? 5.824 1.561 -18.917 1.00 78.44 106 SER A CA 1
ATOM 837 C C . SER A 1 106 ? 6.333 2.666 -19.848 1.00 78.44 106 SER A C 1
ATOM 839 O O . SER A 1 106 ? 6.735 2.373 -20.969 1.00 78.44 106 SER A O 1
ATOM 841 N N . ASN A 1 107 ? 6.322 3.924 -19.399 1.00 82.31 107 ASN A N 1
ATOM 842 C CA . ASN A 1 107 ? 6.704 5.073 -20.223 1.00 82.31 107 ASN A CA 1
ATOM 843 C C . ASN A 1 107 ? 8.216 5.334 -20.260 1.00 82.31 107 ASN A C 1
ATOM 845 O O . ASN A 1 107 ? 8.699 5.940 -21.213 1.00 82.31 107 ASN A O 1
ATOM 849 N N . ASN A 1 108 ? 8.964 4.906 -19.239 1.00 77.69 108 ASN A N 1
ATOM 850 C CA . ASN A 1 108 ? 10.402 5.182 -19.129 1.00 77.69 108 ASN A CA 1
ATOM 851 C C . ASN A 1 108 ? 11.286 3.961 -19.411 1.00 77.69 108 ASN A C 1
ATOM 853 O O . ASN A 1 108 ? 12.517 4.072 -19.340 1.00 77.69 108 ASN A O 1
ATOM 857 N N . MET A 1 109 ? 10.687 2.808 -19.733 1.00 72.19 109 MET A N 1
ATOM 858 C CA . MET A 1 109 ? 11.410 1.570 -20.021 1.00 72.19 109 MET A CA 1
ATOM 859 C C . MET A 1 109 ? 12.423 1.785 -21.158 1.00 72.19 109 MET A C 1
ATOM 861 O O . MET A 1 109 ? 12.035 2.173 -22.263 1.00 72.19 109 MET A O 1
ATOM 865 N N . PRO A 1 110 ? 13.726 1.530 -20.934 1.00 71.44 110 PRO A N 1
ATOM 866 C CA . PRO A 1 110 ? 14.700 1.618 -22.003 1.00 71.44 110 PRO A CA 1
ATOM 867 C C . PRO A 1 110 ? 14.394 0.553 -23.053 1.00 71.44 110 PRO A C 1
ATOM 869 O O . PRO A 1 110 ? 14.187 -0.610 -22.713 1.00 71.44 110 PRO A O 1
ATOM 872 N N . ALA A 1 111 ? 14.452 0.931 -24.330 1.00 70.12 111 ALA A N 1
ATOM 873 C CA . ALA A 1 111 ? 14.158 0.040 -25.456 1.00 70.12 111 ALA A CA 1
ATOM 874 C C . ALA A 1 111 ? 15.012 -1.245 -25.482 1.00 70.12 111 ALA A C 1
ATOM 876 O O . ALA A 1 111 ? 14.604 -2.247 -26.057 1.00 70.12 111 ALA A O 1
ATOM 877 N N . ASN A 1 112 ? 16.183 -1.222 -24.837 1.00 71.50 112 ASN A N 1
ATOM 878 C CA . ASN A 1 112 ? 17.114 -2.350 -24.768 1.00 71.50 112 ASN A CA 1
ATOM 879 C C . ASN A 1 112 ? 17.010 -3.140 -23.451 1.00 71.50 112 ASN A C 1
ATOM 881 O O . ASN A 1 112 ? 17.885 -3.959 -23.164 1.00 71.50 112 ASN A O 1
ATOM 885 N N . TYR A 1 113 ? 16.010 -2.864 -22.608 1.00 71.50 113 TYR A N 1
ATOM 886 C CA . TYR A 1 113 ? 15.827 -3.602 -21.364 1.00 71.50 113 TYR A CA 1
ATOM 887 C C . TYR A 1 113 ? 15.162 -4.956 -21.648 1.00 71.50 113 TYR A C 1
ATOM 889 O O . TYR A 1 113 ? 14.111 -4.975 -22.289 1.00 71.50 113 TYR A O 1
ATOM 897 N N . PRO A 1 114 ? 15.740 -6.085 -21.194 1.00 79.19 114 PRO A N 1
ATOM 898 C CA . PRO A 1 114 ? 15.159 -7.399 -21.446 1.00 79.19 114 PRO A CA 1
ATOM 899 C C . PRO A 1 114 ? 13.729 -7.501 -20.900 1.00 79.19 114 PRO A C 1
ATOM 901 O O . PRO A 1 114 ? 13.476 -7.133 -19.751 1.00 79.19 114 PRO A O 1
ATOM 904 N N . GLU A 1 115 ? 12.806 -8.034 -21.702 1.00 73.75 115 GLU A N 1
ATOM 905 C CA . GLU A 1 115 ? 11.389 -8.166 -21.336 1.00 73.75 115 GLU A CA 1
ATOM 906 C C . GLU A 1 115 ? 11.195 -9.008 -20.064 1.00 73.75 115 GLU A C 1
ATOM 908 O O . GLU A 1 115 ? 10.462 -8.605 -19.163 1.00 73.75 115 GLU A O 1
ATOM 913 N N . ASP A 1 116 ? 11.938 -10.110 -19.920 1.00 74.75 116 ASP A N 1
ATOM 914 C CA . ASP A 1 116 ? 11.900 -10.954 -18.717 1.00 74.75 116 ASP A CA 1
ATOM 915 C C . ASP A 1 116 ? 12.328 -10.190 -17.456 1.00 74.75 116 ASP A C 1
ATOM 917 O O . ASP A 1 116 ? 11.758 -10.363 -16.377 1.00 74.75 116 ASP A O 1
ATOM 921 N N . CYS A 1 117 ? 13.303 -9.287 -17.591 1.00 73.62 117 CYS A N 1
ATOM 922 C CA . CYS A 1 117 ? 13.754 -8.434 -16.496 1.00 73.62 117 CYS A CA 1
ATOM 923 C C . CYS A 1 117 ? 12.728 -7.369 -16.130 1.00 73.62 117 CYS A C 1
ATOM 925 O O . CYS A 1 117 ? 12.537 -7.072 -14.949 1.00 73.62 117 CYS A O 1
ATOM 927 N N . TYR A 1 118 ? 12.050 -6.814 -17.132 1.00 74.38 118 TYR A N 1
ATOM 928 C CA . TYR A 1 118 ? 10.942 -5.894 -16.920 1.00 74.38 118 TYR A CA 1
ATOM 929 C C . TYR A 1 118 ? 9.802 -6.568 -16.162 1.00 74.38 118 TYR A C 1
ATOM 931 O O . TYR A 1 118 ? 9.379 -6.056 -15.128 1.00 74.38 118 TYR A O 1
ATOM 939 N N . GLN A 1 119 ? 9.358 -7.739 -16.621 1.00 75.12 119 GLN A N 1
ATOM 940 C CA . GLN A 1 119 ? 8.281 -8.487 -15.976 1.00 75.12 119 GLN A CA 1
ATOM 941 C C . GLN A 1 119 ? 8.656 -8.892 -14.549 1.00 75.12 119 GLN A C 1
ATOM 943 O O . GLN A 1 119 ? 7.847 -8.752 -13.633 1.00 75.12 119 GLN A O 1
ATOM 948 N N . PHE A 1 120 ? 9.900 -9.326 -14.328 1.00 79.75 120 PHE A N 1
ATOM 949 C CA . PHE A 1 120 ? 10.392 -9.640 -12.990 1.00 79.75 120 PHE A CA 1
ATOM 950 C C . PHE A 1 120 ? 10.322 -8.424 -12.053 1.00 79.75 120 PHE A C 1
ATOM 952 O O . PHE A 1 120 ? 9.723 -8.506 -10.980 1.00 79.75 120 PHE A O 1
ATOM 959 N N . LYS A 1 121 ? 10.863 -7.271 -12.473 1.00 74.81 121 LYS A N 1
ATOM 960 C CA . LYS A 1 121 ? 10.859 -6.036 -11.669 1.00 74.81 121 LYS A CA 1
ATOM 961 C C . LYS A 1 121 ? 9.451 -5.500 -11.436 1.00 74.81 121 LYS A C 1
ATOM 963 O O . LYS A 1 121 ? 9.135 -5.058 -10.332 1.00 74.81 121 LYS A O 1
ATOM 968 N N . LEU A 1 122 ? 8.592 -5.573 -12.449 1.00 79.75 122 LEU A N 1
ATOM 969 C CA . LEU A 1 122 ? 7.188 -5.211 -12.330 1.00 79.75 122 LEU A CA 1
ATOM 970 C C . LEU A 1 122 ? 6.495 -6.088 -11.280 1.00 79.75 122 LEU A C 1
ATOM 972 O O . LEU A 1 122 ? 5.830 -5.555 -10.399 1.00 79.75 122 LEU A O 1
ATOM 976 N N . ASN A 1 123 ? 6.708 -7.404 -11.305 1.00 83.00 123 ASN A N 1
ATOM 977 C CA . ASN A 1 123 ? 6.131 -8.324 -10.325 1.00 83.00 123 ASN A CA 1
ATOM 978 C C . ASN A 1 123 ? 6.625 -8.065 -8.895 1.00 83.00 123 ASN A C 1
ATOM 980 O O . ASN A 1 123 ? 5.815 -8.097 -7.969 1.00 83.00 123 ASN A O 1
ATOM 984 N N . GLU A 1 124 ? 7.912 -7.750 -8.699 1.00 81.75 124 GLU A N 1
ATOM 985 C CA . GLU A 1 124 ? 8.429 -7.340 -7.383 1.00 81.75 124 GLU A CA 1
ATOM 986 C C . GLU A 1 124 ? 7.683 -6.106 -6.856 1.00 81.75 124 GLU A C 1
ATOM 988 O O . GLU A 1 124 ? 7.247 -6.073 -5.705 1.00 81.75 124 GLU A O 1
ATOM 993 N N . ILE A 1 125 ? 7.478 -5.108 -7.715 1.00 82.31 125 ILE A N 1
ATOM 994 C CA . ILE A 1 125 ? 6.768 -3.878 -7.363 1.00 82.31 125 ILE A CA 1
ATOM 995 C C . ILE A 1 125 ? 5.294 -4.168 -7.068 1.00 82.31 125 ILE A C 1
ATOM 997 O O . ILE A 1 125 ? 4.774 -3.715 -6.050 1.00 82.31 125 ILE A O 1
ATOM 1001 N N . LEU A 1 126 ? 4.616 -4.955 -7.909 1.00 84.38 126 LEU A N 1
ATOM 1002 C CA . LEU A 1 126 ? 3.222 -5.355 -7.699 1.00 84.38 126 LEU A CA 1
ATOM 1003 C C . LEU A 1 126 ? 3.041 -6.086 -6.360 1.00 84.38 126 LEU A C 1
ATOM 1005 O O . LEU A 1 126 ? 2.090 -5.783 -5.638 1.00 84.38 126 LEU A O 1
ATOM 1009 N N . ALA A 1 127 ? 3.984 -6.955 -5.985 1.00 86.81 127 ALA A N 1
ATOM 1010 C CA . ALA A 1 127 ? 3.969 -7.646 -4.700 1.00 86.81 127 ALA A CA 1
ATOM 1011 C C . ALA A 1 127 ? 4.074 -6.680 -3.504 1.00 86.81 127 ALA A C 1
ATOM 1013 O O . ALA A 1 127 ? 3.434 -6.906 -2.474 1.00 86.81 127 ALA A O 1
ATOM 1014 N N . LEU A 1 128 ? 4.816 -5.569 -3.629 1.00 86.12 128 LEU A N 1
ATOM 1015 C CA . LEU A 1 128 ? 4.860 -4.527 -2.592 1.00 86.12 128 LEU A CA 1
ATOM 1016 C C . LEU A 1 128 ? 3.497 -3.849 -2.401 1.00 86.12 128 LEU A C 1
ATOM 1018 O O . LEU A 1 128 ? 3.095 -3.596 -1.264 1.00 86.12 128 LEU A O 1
ATOM 1022 N N . TYR A 1 129 ? 2.770 -3.578 -3.489 1.00 89.81 129 TYR A N 1
ATOM 1023 C CA . TYR A 1 129 ? 1.416 -3.022 -3.407 1.00 89.81 129 TYR A CA 1
ATOM 1024 C C . TYR A 1 129 ? 0.435 -4.004 -2.773 1.00 89.81 129 TYR A C 1
ATOM 1026 O O . TYR A 1 129 ? -0.358 -3.608 -1.918 1.00 89.81 129 TYR A O 1
ATOM 1034 N N . ASP A 1 130 ? 0.499 -5.276 -3.160 1.00 89.75 130 ASP A N 1
ATOM 1035 C CA . ASP A 1 130 ? -0.390 -6.305 -2.623 1.00 89.75 130 ASP A CA 1
ATOM 1036 C C . ASP A 1 130 ? -0.131 -6.514 -1.121 1.00 89.75 130 ASP A C 1
ATOM 1038 O O . ASP A 1 130 ? -1.075 -6.598 -0.330 1.00 89.75 130 ASP A O 1
ATOM 1042 N N . LYS A 1 131 ? 1.138 -6.457 -0.695 1.00 89.75 131 LYS A N 1
ATOM 1043 C CA . LYS A 1 131 ? 1.506 -6.429 0.725 1.00 89.75 131 LYS A CA 1
ATOM 1044 C C . LYS A 1 131 ? 0.941 -5.198 1.444 1.00 89.75 131 LYS A C 1
ATOM 1046 O O . LYS A 1 131 ? 0.345 -5.350 2.505 1.00 89.75 131 LYS A O 1
ATOM 1051 N N . ALA A 1 132 ? 1.075 -3.998 0.876 1.00 85.00 132 ALA A N 1
ATOM 1052 C CA . ALA A 1 132 ? 0.554 -2.770 1.483 1.00 85.00 132 ALA A CA 1
ATOM 1053 C C . ALA A 1 132 ? -0.974 -2.818 1.681 1.00 85.00 132 ALA A C 1
ATOM 1055 O O . ALA A 1 132 ? -1.483 -2.434 2.735 1.00 85.00 132 ALA A O 1
ATOM 1056 N N . VAL A 1 133 ? -1.709 -3.337 0.690 1.00 90.88 133 VAL A N 1
ATOM 1057 C CA . VAL A 1 133 ? -3.156 -3.586 0.794 1.00 90.88 133 VAL A CA 1
ATOM 1058 C C . VAL A 1 133 ? -3.460 -4.578 1.915 1.00 90.88 133 VAL A C 1
ATOM 1060 O O . VAL A 1 133 ? -4.377 -4.344 2.708 1.00 90.88 133 VAL A O 1
ATOM 1063 N N . ASN A 1 134 ? -2.703 -5.673 1.998 1.00 92.75 134 ASN A N 1
ATOM 1064 C CA . ASN A 1 134 ? -2.883 -6.678 3.037 1.00 92.75 134 ASN A CA 1
ATOM 1065 C C . ASN A 1 134 ? -2.635 -6.103 4.439 1.00 92.75 134 ASN A C 1
ATOM 1067 O O . ASN A 1 134 ? -3.470 -6.292 5.316 1.00 92.75 134 ASN A O 1
ATOM 1071 N N . ASP A 1 135 ? -1.562 -5.339 4.644 1.00 89.19 135 ASP A N 1
ATOM 1072 C CA . ASP A 1 135 ? -1.224 -4.747 5.946 1.00 89.19 135 ASP A CA 1
ATOM 1073 C C . ASP A 1 135 ? -2.339 -3.808 6.450 1.00 89.19 135 ASP A C 1
ATOM 1075 O O . ASP A 1 135 ? -2.763 -3.877 7.609 1.00 89.19 135 ASP A O 1
ATOM 1079 N N . VAL A 1 136 ? -2.891 -2.980 5.556 1.00 85.94 136 VAL A N 1
ATOM 1080 C CA . VAL A 1 136 ? -4.048 -2.110 5.837 1.00 85.94 136 VAL A CA 1
ATOM 1081 C C . VAL A 1 136 ? -5.311 -2.931 6.138 1.00 85.94 136 VAL A C 1
ATOM 1083 O O . VAL A 1 136 ? -6.071 -2.593 7.049 1.00 85.94 136 VAL A O 1
ATOM 1086 N N . THR A 1 137 ? -5.529 -4.029 5.408 1.00 89.06 137 THR A N 1
ATOM 1087 C CA . THR A 1 137 ? -6.680 -4.932 5.588 1.00 89.06 137 THR A CA 1
ATOM 1088 C C . THR A 1 137 ? -6.622 -5.663 6.927 1.00 89.06 137 THR A C 1
ATOM 1090 O O . THR A 1 137 ? -7.584 -5.613 7.690 1.00 89.06 137 THR A O 1
ATOM 1093 N N . VAL A 1 138 ? -5.480 -6.266 7.261 1.00 89.88 138 VAL A N 1
ATOM 1094 C CA . VAL A 1 138 ? -5.260 -6.958 8.536 1.00 89.88 138 VAL A CA 1
ATOM 1095 C C . VAL A 1 138 ? -5.483 -6.001 9.701 1.00 89.88 138 VAL A C 1
ATOM 1097 O O . VAL A 1 138 ? -6.138 -6.366 10.677 1.00 89.88 138 VAL A O 1
ATOM 1100 N N . LYS A 1 139 ? -5.003 -4.752 9.603 1.00 84.50 139 LYS A N 1
ATOM 1101 C CA . LYS A 1 139 ? -5.214 -3.773 10.673 1.00 84.50 139 LYS A CA 1
ATOM 1102 C C . LYS A 1 139 ? -6.690 -3.422 10.850 1.00 84.50 139 LYS A C 1
ATOM 1104 O O . LYS A 1 139 ? -7.147 -3.348 11.987 1.00 84.50 139 LYS A O 1
ATOM 1109 N N . ARG A 1 140 ? -7.447 -3.258 9.761 1.00 87.75 140 ARG A N 1
ATOM 1110 C CA . ARG A 1 140 ? -8.908 -3.094 9.822 1.00 87.75 140 ARG A CA 1
ATOM 1111 C C . ARG A 1 140 ? -9.567 -4.295 10.500 1.00 87.75 140 ARG A C 1
ATOM 1113 O O . ARG A 1 140 ? -10.376 -4.103 11.399 1.00 87.75 140 ARG A O 1
ATOM 1120 N N . ASP A 1 141 ? -9.231 -5.515 10.099 1.00 86.75 141 ASP A N 1
ATOM 1121 C CA . ASP A 1 141 ? -9.883 -6.718 10.628 1.00 86.75 141 ASP A CA 1
ATOM 1122 C C . ASP A 1 141 ? -9.584 -6.933 12.110 1.00 86.75 141 ASP A C 1
ATOM 1124 O O . ASP A 1 141 ? -10.470 -7.335 12.861 1.00 86.75 141 ASP A O 1
ATOM 1128 N N . GLN A 1 142 ? -8.379 -6.583 12.563 1.00 83.19 142 GLN A N 1
ATOM 1129 C CA . GLN A 1 142 ? -8.069 -6.530 13.990 1.00 83.19 142 GLN A CA 1
ATOM 1130 C C . GLN A 1 142 ? -9.003 -5.569 14.730 1.00 83.19 142 GLN A C 1
ATOM 1132 O O . GLN A 1 142 ? -9.514 -5.932 15.778 1.00 83.19 142 GLN A O 1
ATOM 1137 N N . LEU A 1 143 ? -9.268 -4.376 14.185 1.00 77.12 143 LEU A N 1
ATOM 1138 C CA . LEU A 1 143 ? -10.184 -3.412 14.807 1.00 77.12 143 LEU A CA 1
ATOM 1139 C C . LEU A 1 143 ? -11.617 -3.924 14.868 1.00 77.12 143 LEU A C 1
ATOM 1141 O O . LEU A 1 143 ? -12.288 -3.741 15.872 1.00 77.12 143 LEU A O 1
ATOM 1145 N N . LEU A 1 144 ? -12.112 -4.510 13.778 1.00 80.12 144 LEU A N 1
ATOM 1146 C CA . LEU A 1 144 ? -13.520 -4.894 13.664 1.00 80.12 144 LEU A CA 1
ATOM 1147 C C . LEU A 1 144 ? -13.891 -6.106 14.532 1.00 80.12 144 LEU A C 1
ATOM 1149 O O . LEU A 1 144 ? -15.080 -6.295 14.798 1.00 80.12 144 LEU A O 1
ATOM 1153 N N . ASN A 1 145 ? -12.894 -6.897 14.942 1.00 79.44 145 ASN A N 1
ATOM 1154 C CA . ASN A 1 145 ? -13.035 -8.079 15.795 1.00 79.44 145 ASN A CA 1
ATOM 1155 C C . ASN A 1 145 ? -12.664 -7.827 17.274 1.00 79.44 145 ASN A C 1
ATOM 1157 O O . ASN A 1 145 ? -12.631 -8.782 18.049 1.00 79.44 145 ASN A O 1
ATOM 1161 N N . MET A 1 146 ? -12.369 -6.576 17.653 1.00 69.81 146 MET A N 1
ATOM 1162 C CA . MET A 1 146 ? -12.301 -6.128 19.055 1.00 69.81 146 MET A CA 1
ATOM 1163 C C . MET A 1 146 ? -13.699 -5.817 19.590 1.00 69.81 146 MET A C 1
ATOM 1165 O O . MET A 1 146 ? -13.922 -6.094 20.787 1.00 69.81 146 MET A O 1
#

Sequence (146 aa):
MIFKVLYLIFISWIVCSNAGGPSIEGSLSSSIIPCPEIRSYKQEIDQYTKTLKNLVEQAISEFNKIIKSAGQTIGSNSFKNSANKNYYHYIQLIKEAKAKTIEHISNNMPANYPEDCYQFKLNEILALYDKAVNDVTVKRDQLLNM